Protein AF-A0A941MIS6-F1 (afdb_monomer)

Mean predicted aligned error: 3.85 Å

Foldseek 3Di:
DDKDFPDDPPWTKIKDKDKDKDKDQPPDCVVVVVVLVVVCVVFAQDQDDDPQKGWPGKHWDDKDWDQDPVNRMIMIMTIIMIMITGD

Nearest PDB structures (foldseek):
  6tba-assembly1_4A  TM=9.289E-01  e=4.644E-05  Rhodobacter capsulatus SB 1003
  3fzb-assembly1_F  TM=6.022E-01  e=6.169E-02  Lambdavirus lambda
  3fzb-assembly1_I  TM=5.813E-01  e=6.546E-02  Lambdavirus lambda
  8iyd-assembly1_W  TM=6.298E-01  e=1.118E-01  Escherichia phage Lambda
  3fzb-assembly1_B  TM=5.715E-01  e=1.798E-01  Lambdavirus lambda

Secondary structure (DSSP, 8-state):
-EEEE---SS--EEEEEEEEEEEE-SSSTHHHHHHHHHHHHHHTT-----SSEEEEEEEEEEEEEEE-TTSS-EEEEEEEEEEEEE-

Structure (mmCIF, N/CA/C/O backbone):
data_AF-A0A941MIS6-F1
#
_entry.id   AF-A0A941MIS6-F1
#
loop_
_atom_site.group_PDB
_atom_site.id
_atom_site.type_symbol
_atom_site.label_atom_id
_atom_site.label_alt_id
_atom_site.label_comp_id
_atom_site.label_asym_id
_atom_site.label_entity_id
_atom_site.label_seq_id
_atom_site.pdbx_PDB_ins_code
_atom_site.Cartn_x
_atom_site.Cartn_y
_atom_site.Cartn_z
_atom_site.occupancy
_atom_site.B_iso_or_equiv
_atom_site.auth_seq_id
_atom_site.auth_comp_id
_atom_site.auth_asym_id
_atom_site.auth_atom_id
_atom_site.pdbx_PDB_model_num
ATOM 1 N N . SER A 1 1 ? -3.670 8.957 -5.946 1.00 78.75 1 SER A N 1
ATOM 2 C CA . SER A 1 1 ? -2.303 8.453 -6.182 1.00 78.75 1 SER A CA 1
ATOM 3 C C . SER A 1 1 ? -1.462 9.590 -6.737 1.00 78.75 1 SER A C 1
ATOM 5 O O . SER A 1 1 ? -2.027 10.614 -7.111 1.00 78.75 1 SER A O 1
ATOM 7 N N . SER A 1 2 ? -0.141 9.442 -6.748 1.00 87.56 2 SER A N 1
ATOM 8 C CA . SER A 1 2 ? 0.769 10.312 -7.506 1.00 87.56 2 SER A CA 1
ATOM 9 C C . SER A 1 2 ? 1.728 9.453 -8.317 1.00 87.56 2 SER A C 1
ATOM 11 O O . SER A 1 2 ? 2.033 8.345 -7.886 1.00 87.56 2 SER A O 1
ATOM 13 N N . GLU A 1 3 ? 2.237 9.982 -9.419 1.00 91.69 3 GLU A N 1
ATOM 14 C CA . GLU A 1 3 ? 3.162 9.296 -10.323 1.00 91.69 3 GLU A CA 1
ATOM 15 C C . GLU A 1 3 ? 4.442 10.127 -10.496 1.00 91.69 3 GLU A C 1
ATOM 17 O O . GLU A 1 3 ? 4.400 11.359 -10.390 1.00 91.69 3 GLU A O 1
ATOM 22 N N . ARG A 1 4 ? 5.580 9.462 -10.705 1.00 91.19 4 ARG A N 1
ATOM 23 C CA . ARG A 1 4 ? 6.878 10.075 -11.009 1.00 91.19 4 ARG A CA 1
ATOM 24 C C . ARG 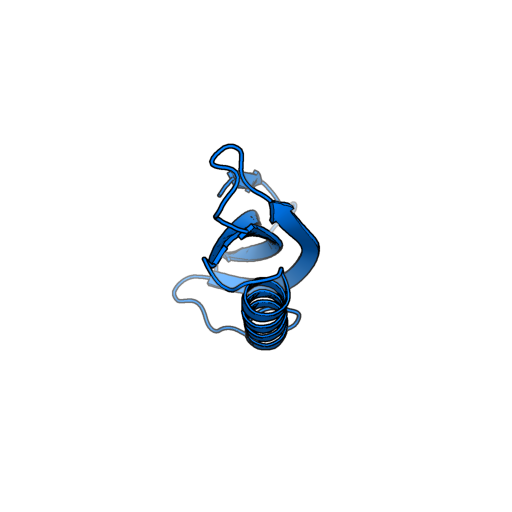A 1 4 ? 7.555 9.308 -12.138 1.00 91.19 4 ARG A C 1
ATOM 26 O O . ARG A 1 4 ? 7.430 8.089 -12.207 1.00 91.19 4 ARG A O 1
ATOM 33 N N . ASP A 1 5 ? 8.313 10.027 -12.957 1.00 86.75 5 ASP A N 1
ATOM 34 C CA . ASP A 1 5 ? 9.174 9.429 -13.974 1.00 86.75 5 ASP A CA 1
ATOM 35 C C . ASP A 1 5 ? 10.270 8.575 -13.312 1.00 86.75 5 ASP A C 1
ATOM 37 O O . ASP A 1 5 ? 10.960 9.022 -12.388 1.00 86.75 5 ASP A O 1
ATOM 41 N N . TRP A 1 6 ? 10.386 7.334 -13.773 1.00 90.19 6 TRP A N 1
ATOM 42 C CA . TRP A 1 6 ? 11.400 6.358 -13.379 1.00 90.19 6 TRP A CA 1
ATOM 43 C C . TRP A 1 6 ? 12.098 5.760 -14.613 1.00 90.19 6 TRP A C 1
ATOM 45 O O . TRP A 1 6 ? 12.577 4.628 -14.589 1.00 90.19 6 TRP A O 1
ATOM 55 N N . SER A 1 7 ? 12.139 6.509 -15.712 1.00 83.00 7 SER A N 1
ATOM 56 C CA . SER A 1 7 ? 12.771 6.068 -16.952 1.00 83.00 7 SER A CA 1
ATOM 57 C C . SER A 1 7 ? 14.288 5.931 -16.809 1.00 83.00 7 SER A C 1
ATOM 59 O O . SER A 1 7 ? 14.954 6.689 -16.094 1.00 83.00 7 SER A O 1
ATOM 61 N N . THR A 1 8 ? 14.853 4.958 -17.518 1.00 81.31 8 THR A N 1
ATOM 62 C CA . THR A 1 8 ? 16.300 4.824 -17.714 1.00 81.31 8 THR A CA 1
ATOM 63 C C . THR A 1 8 ? 16.683 5.349 -19.099 1.00 81.31 8 THR A C 1
ATOM 65 O O . THR A 1 8 ? 15.842 5.819 -19.859 1.00 81.31 8 THR A O 1
ATOM 68 N N . GLY A 1 9 ? 17.968 5.284 -19.462 1.00 74.00 9 GLY A N 1
ATOM 69 C CA . GLY A 1 9 ? 18.417 5.722 -20.788 1.00 74.00 9 GLY A CA 1
ATOM 70 C C . GLY A 1 9 ? 17.805 4.941 -21.962 1.00 74.00 9 GLY A C 1
ATOM 71 O O . GLY A 1 9 ? 17.932 5.391 -23.098 1.00 74.00 9 GLY A O 1
ATOM 72 N N . THR A 1 10 ? 17.176 3.791 -21.703 1.00 77.38 10 THR A N 1
ATOM 73 C CA . THR A 1 10 ? 16.604 2.903 -22.727 1.00 77.38 10 THR A CA 1
ATOM 74 C C . THR A 1 10 ? 15.135 2.565 -22.514 1.00 77.38 10 THR A C 1
ATOM 76 O O . THR A 1 10 ? 14.466 2.259 -23.496 1.00 77.38 10 THR A O 1
ATOM 79 N N . ASP A 1 11 ? 14.632 2.646 -21.279 1.00 83.88 11 ASP A N 1
ATOM 80 C CA . ASP A 1 11 ? 13.308 2.133 -20.917 1.00 83.88 11 ASP A CA 1
ATOM 81 C C . ASP A 1 11 ? 12.451 3.217 -20.256 1.00 83.88 11 ASP A C 1
ATOM 83 O O . ASP A 1 11 ? 12.934 3.973 -19.410 1.00 83.88 11 ASP A O 1
ATOM 87 N N . GLU A 1 12 ? 11.169 3.264 -20.618 1.00 90.19 12 GLU A N 1
ATOM 88 C CA . GLU A 1 12 ? 10.181 4.155 -20.011 1.00 90.19 12 GLU A CA 1
ATOM 89 C C . GLU A 1 12 ? 9.606 3.513 -18.741 1.00 90.19 12 GLU A C 1
ATOM 91 O O . GLU A 1 12 ? 8.981 2.447 -18.783 1.00 90.19 12 GLU A O 1
ATOM 96 N N . GLY A 1 13 ? 9.836 4.163 -17.603 1.00 92.38 13 GLY A N 1
ATOM 97 C CA . GLY A 1 13 ? 9.480 3.658 -16.282 1.00 92.38 13 GLY A CA 1
ATOM 98 C C . GLY A 1 13 ? 8.644 4.658 -15.496 1.00 92.38 13 GLY A C 1
ATOM 99 O O . GLY A 1 13 ? 8.825 5.867 -15.609 1.00 92.38 13 GLY A O 1
ATOM 100 N N . TYR A 1 14 ? 7.762 4.147 -14.643 1.00 95.69 14 TYR A N 1
ATOM 101 C CA . TYR A 1 14 ? 6.858 4.941 -13.819 1.00 95.69 14 TYR A CA 1
ATOM 102 C C . TYR A 1 14 ? 6.878 4.450 -12.375 1.00 95.69 14 TYR A C 1
ATOM 104 O O . TYR A 1 14 ? 6.709 3.259 -12.102 1.00 95.69 14 TYR A O 1
ATOM 112 N N . GLU A 1 15 ? 7.041 5.374 -11.432 1.00 96.69 15 GLU A N 1
ATOM 113 C CA . GLU A 1 15 ? 6.842 5.123 -10.009 1.00 96.69 15 GLU A CA 1
ATOM 114 C C . GLU A 1 15 ? 5.493 5.685 -9.548 1.00 96.69 15 GLU A C 1
ATOM 116 O O . GLU A 1 15 ? 5.244 6.889 -9.578 1.00 96.69 15 GLU A O 1
ATOM 121 N N . HIS A 1 16 ? 4.646 4.803 -9.031 1.00 96.88 16 HIS A N 1
ATOM 122 C CA . HIS A 1 16 ? 3.309 5.088 -8.533 1.00 96.88 16 HIS A CA 1
ATOM 123 C C . HIS A 1 16 ? 3.286 5.055 -7.014 1.00 96.88 16 HIS A C 1
ATOM 125 O O . HIS A 1 16 ? 3.629 4.046 -6.401 1.00 96.88 16 HIS A O 1
ATOM 131 N N . VAL A 1 17 ? 2.781 6.114 -6.390 1.00 97.50 17 VAL A N 1
ATOM 132 C CA . VAL A 1 17 ? 2.442 6.131 -4.965 1.00 97.50 17 VAL A CA 1
ATOM 133 C C . VAL A 1 17 ? 0.931 6.005 -4.810 1.00 97.50 17 VAL A C 1
ATOM 135 O O . VAL A 1 17 ? 0.153 6.883 -5.207 1.00 97.50 17 VAL A O 1
ATOM 138 N N . ILE A 1 18 ? 0.509 4.907 -4.192 1.00 97.25 18 ILE A N 1
ATOM 139 C CA . ILE A 1 18 ? -0.890 4.529 -3.998 1.00 97.25 18 ILE A CA 1
ATOM 140 C C . ILE A 1 18 ? -1.189 4.573 -2.501 1.00 97.25 18 ILE A C 1
ATOM 142 O O . ILE A 1 18 ? -0.490 3.949 -1.709 1.00 97.25 18 ILE A O 1
ATOM 146 N N . THR A 1 19 ? -2.243 5.285 -2.102 1.00 98.00 19 THR A N 1
ATOM 147 C CA . THR A 1 19 ? -2.727 5.289 -0.714 1.00 98.00 19 THR A CA 1
ATOM 148 C C . THR A 1 19 ? -4.113 4.666 -0.687 1.00 98.00 19 THR A C 1
ATOM 150 O O . THR A 1 19 ? -5.037 5.193 -1.303 1.00 98.00 19 THR A O 1
ATOM 153 N N . LEU A 1 20 ? -4.260 3.556 0.033 1.00 98.00 20 LEU A N 1
ATOM 154 C CA . LEU A 1 20 ? -5.558 2.969 0.342 1.00 98.00 20 LEU A CA 1
ATOM 155 C C . LEU A 1 20 ? -6.066 3.534 1.659 1.00 98.00 20 LEU A C 1
ATOM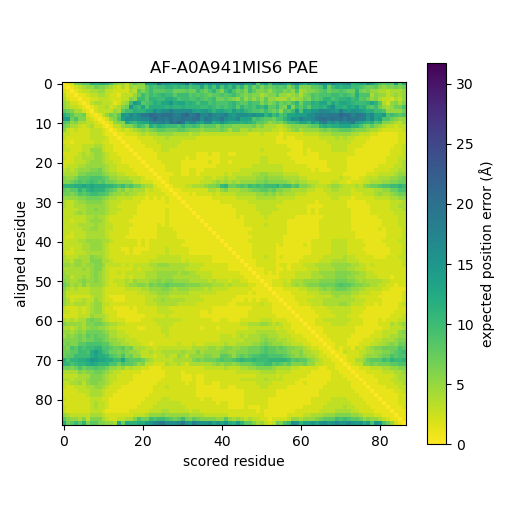 157 O O . LEU A 1 20 ? -5.311 3.625 2.627 1.00 98.00 20 LEU A O 1
ATOM 161 N N . HIS A 1 21 ? -7.346 3.883 1.686 1.00 97.88 21 HIS A N 1
ATOM 162 C CA . HIS A 1 21 ? -8.025 4.377 2.873 1.00 97.88 21 HIS A CA 1
ATOM 163 C C . HIS A 1 21 ? -9.034 3.331 3.357 1.00 97.88 21 HIS A C 1
ATOM 165 O O . HIS A 1 21 ? -9.748 2.728 2.558 1.00 97.88 21 HIS A O 1
ATOM 171 N N . VAL A 1 22 ? -9.084 3.121 4.668 1.00 97.75 22 VAL A N 1
ATOM 172 C CA . VAL A 1 22 ? -9.952 2.152 5.342 1.00 97.75 22 VAL A CA 1
ATOM 173 C C . VAL A 1 22 ? -10.717 2.887 6.430 1.00 97.75 22 VAL A C 1
ATOM 175 O O . VAL A 1 22 ? -10.096 3.525 7.269 1.00 97.75 22 VAL A O 1
ATOM 178 N N . TRP A 1 23 ? -12.042 2.777 6.465 1.00 97.69 23 TRP A N 1
ATOM 179 C CA . TRP A 1 23 ? -12.851 3.340 7.548 1.00 97.69 23 TRP A CA 1
ATOM 180 C C . TRP A 1 23 ? -13.608 2.236 8.272 1.00 97.69 23 TRP A C 1
ATOM 182 O O . TRP A 1 23 ? -14.162 1.340 7.640 1.00 97.69 23 TRP A O 1
ATOM 192 N N . SER A 1 24 ? -13.636 2.311 9.599 1.00 97.19 24 SER A N 1
ATOM 193 C CA . SER A 1 24 ? -14.353 1.375 10.465 1.00 97.19 24 SER A CA 1
ATOM 194 C C . SER A 1 24 ? -15.032 2.126 11.606 1.00 97.19 24 SER A C 1
ATOM 196 O O . SER A 1 24 ? -14.423 3.005 12.207 1.00 97.19 24 SER A O 1
ATOM 198 N N . ARG A 1 25 ? -16.273 1.752 11.938 1.00 96.12 25 ARG A N 1
ATOM 199 C CA . ARG A 1 25 ? -16.989 2.227 13.141 1.00 96.12 25 ARG A CA 1
ATOM 200 C C . ARG A 1 25 ? -17.018 1.184 14.260 1.00 96.12 25 ARG A C 1
ATOM 202 O O . ARG A 1 25 ? -17.817 1.278 15.188 1.00 96.12 25 ARG A O 1
ATOM 209 N N . ALA A 1 26 ? -16.182 0.152 14.168 1.00 94.50 26 ALA A N 1
ATOM 210 C CA . ALA A 1 26 ? -16.056 -0.824 15.236 1.00 94.50 26 ALA A CA 1
ATOM 211 C C . ALA A 1 26 ? -15.525 -0.155 16.515 1.00 94.50 26 ALA A C 1
ATOM 213 O O . ALA A 1 26 ? -14.826 0.859 16.481 1.00 94.50 26 ALA A O 1
ATOM 214 N N . ARG A 1 27 ? -15.799 -0.774 17.671 1.00 88.56 27 ARG A N 1
ATOM 215 C CA . ARG A 1 27 ? -15.441 -0.250 19.005 1.00 88.56 27 ARG A CA 1
ATOM 216 C C . ARG A 1 27 ? -13.939 0.057 19.184 1.00 8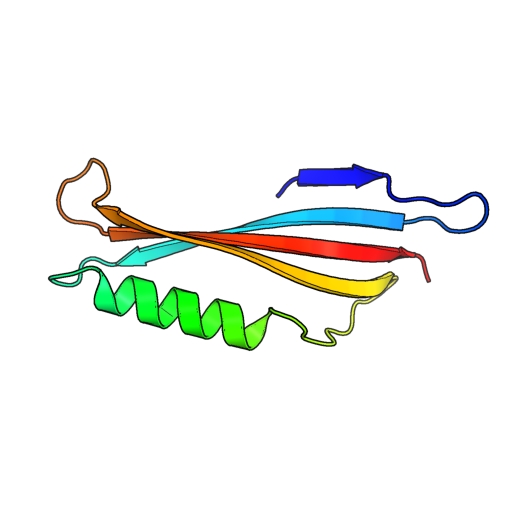8.56 27 ARG A C 1
ATOM 218 O O . ARG A 1 27 ? -13.561 0.768 20.113 1.00 88.56 27 ARG A O 1
ATOM 225 N N . GLY A 1 28 ? -13.071 -0.460 18.316 1.00 90.44 28 GLY A N 1
ATOM 226 C CA . GLY A 1 28 ? -11.636 -0.195 18.317 1.00 90.44 28 GLY A CA 1
ATOM 227 C C . GLY A 1 28 ? -11.014 -0.358 16.931 1.00 90.44 28 GLY A C 1
ATOM 228 O O . GLY A 1 28 ? -11.667 -0.780 15.984 1.00 90.44 28 GLY A O 1
ATOM 229 N N . ARG A 1 29 ? -9.704 -0.101 16.834 1.00 94.38 29 ARG A N 1
ATOM 230 C CA . ARG A 1 29 ? -8.951 -0.123 15.564 1.00 94.38 29 ARG A CA 1
ATOM 231 C C . ARG A 1 29 ? -8.766 -1.506 14.921 1.00 94.38 29 ARG A C 1
ATOM 233 O O . ARG A 1 29 ? -8.150 -1.584 13.864 1.00 94.38 29 ARG A O 1
ATOM 240 N N . ASN A 1 30 ? -9.214 -2.586 15.566 1.00 96.62 30 ASN A N 1
ATOM 241 C CA . ASN A 1 30 ? -8.910 -3.956 15.142 1.00 96.62 30 ASN A CA 1
ATOM 242 C C . ASN A 1 30 ? -9.465 -4.260 13.743 1.00 96.62 30 ASN A C 1
ATOM 244 O O . ASN A 1 30 ? -8.718 -4.738 12.900 1.00 96.62 30 ASN A O 1
ATOM 248 N N . GLU A 1 31 ? -10.720 -3.902 13.466 1.00 97.69 31 GLU A N 1
ATOM 249 C CA . GLU A 1 31 ? -11.326 -4.131 12.147 1.00 97.69 31 GLU A CA 1
ATOM 250 C C . GLU A 1 31 ? -10.557 -3.388 11.043 1.00 97.69 31 GLU A C 1
ATOM 252 O O . GLU A 1 31 ? -10.174 -3.989 10.041 1.00 97.69 31 GLU A O 1
ATOM 257 N N . ALA A 1 32 ? -10.217 -2.112 11.269 1.00 97.44 32 ALA A N 1
ATOM 258 C CA . ALA A 1 32 ? -9.383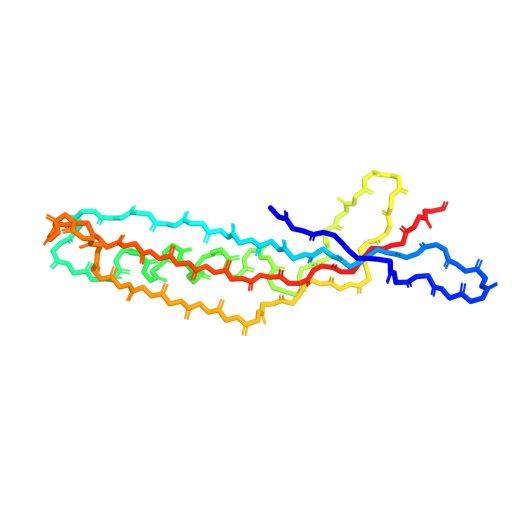 -1.352 10.338 1.00 97.44 32 ALA A CA 1
ATOM 259 C C . ALA A 1 32 ? -8.004 -2.009 10.125 1.00 97.44 32 ALA A C 1
ATOM 261 O O . ALA A 1 32 ? -7.524 -2.086 8.997 1.00 97.44 32 ALA A O 1
ATOM 262 N N . GLN A 1 33 ? -7.374 -2.525 11.186 1.00 97.56 33 GLN A N 1
ATOM 263 C CA . GLN A 1 33 ? -6.090 -3.229 11.092 1.00 97.56 33 GLN A CA 1
ATOM 264 C C . GLN A 1 33 ? -6.188 -4.550 10.325 1.00 97.56 33 GLN A C 1
ATOM 266 O O . GLN A 1 33 ? -5.276 -4.862 9.563 1.00 97.56 33 GLN A O 1
ATOM 271 N N . VAL A 1 34 ? -7.276 -5.306 10.487 1.00 98.31 34 VAL A N 1
ATOM 272 C CA . VAL A 1 34 ? -7.515 -6.547 9.736 1.00 98.31 34 VAL A CA 1
ATOM 273 C C . VAL A 1 34 ? -7.642 -6.251 8.243 1.00 98.31 34 VAL A C 1
ATOM 275 O O . VAL A 1 34 ? -6.997 -6.916 7.435 1.00 98.31 34 VAL A O 1
ATOM 278 N N . VAL A 1 35 ? -8.396 -5.214 7.867 1.00 98.31 35 VAL A N 1
ATOM 279 C CA . VAL A 1 35 ? -8.528 -4.805 6.458 1.00 98.31 35 VAL A CA 1
ATOM 280 C C . VAL A 1 35 ? -7.192 -4.307 5.897 1.00 98.31 35 VAL A C 1
ATOM 282 O O . VAL A 1 35 ? -6.815 -4.695 4.793 1.00 98.31 35 VAL A O 1
ATOM 285 N N . ILE A 1 36 ? -6.431 -3.512 6.660 1.00 98.44 36 ILE A N 1
ATOM 286 C CA . ILE A 1 36 ? -5.072 -3.094 6.273 1.00 98.44 36 ILE A CA 1
ATOM 287 C C . ILE A 1 36 ? -4.166 -4.314 6.057 1.00 98.44 36 ILE A C 1
ATOM 289 O O . ILE A 1 36 ? -3.435 -4.366 5.068 1.00 98.44 36 ILE A O 1
ATOM 293 N N . ALA A 1 37 ? -4.207 -5.301 6.955 1.00 98.44 37 ALA A N 1
ATOM 294 C CA . ALA A 1 37 ? -3.398 -6.511 6.845 1.00 98.44 37 ALA A CA 1
ATOM 295 C C . ALA A 1 37 ? -3.785 -7.344 5.615 1.00 98.44 37 ALA A C 1
ATOM 297 O O . ALA A 1 37 ? -2.900 -7.820 4.903 1.00 98.44 37 ALA A O 1
ATOM 298 N N . ALA A 1 38 ? -5.084 -7.461 5.325 1.00 98.56 38 ALA A N 1
ATOM 299 C CA . ALA A 1 38 ? -5.583 -8.121 4.122 1.00 98.56 38 ALA A CA 1
ATOM 300 C C . ALA A 1 38 ? -5.119 -7.398 2.849 1.00 98.56 38 ALA A C 1
ATOM 302 O O . ALA A 1 38 ? -4.583 -8.036 1.945 1.00 98.56 38 ALA A O 1
ATOM 303 N N . ALA A 1 39 ? -5.233 -6.067 2.805 1.00 98.25 39 ALA A N 1
ATOM 304 C CA . ALA A 1 39 ? -4.749 -5.263 1.684 1.00 98.25 39 ALA A CA 1
ATOM 305 C C . ALA A 1 39 ? -3.232 -5.402 1.496 1.00 98.25 39 ALA A C 1
ATOM 307 O O . ALA A 1 39 ? -2.759 -5.556 0.373 1.00 98.25 39 ALA A O 1
ATOM 308 N N . ARG A 1 40 ? -2.457 -5.409 2.589 1.00 98.44 40 ARG A N 1
ATOM 309 C CA . ARG A 1 40 ? -1.014 -5.667 2.532 1.00 98.44 40 ARG A CA 1
ATOM 310 C C . ARG A 1 40 ? -0.724 -7.052 1.961 1.00 98.44 40 ARG A C 1
ATOM 312 O O . ARG A 1 40 ? 0.113 -7.144 1.074 1.00 98.44 40 ARG A O 1
ATOM 319 N N . GLY A 1 41 ? -1.400 -8.099 2.431 1.00 98.38 41 GLY A N 1
ATOM 320 C CA . GLY A 1 41 ? -1.217 -9.460 1.918 1.00 98.38 41 GLY A CA 1
ATOM 321 C C . GLY A 1 41 ? -1.586 -9.607 0.439 1.00 98.38 41 GLY A C 1
ATOM 322 O O . GLY A 1 41 ? -0.913 -10.329 -0.285 1.00 98.38 41 GLY A O 1
ATOM 323 N N . ALA A 1 42 ? -2.610 -8.885 -0.018 1.00 98.19 42 ALA A N 1
ATOM 324 C CA . ALA A 1 42 ? -3.084 -8.930 -1.399 1.00 98.19 42 ALA A CA 1
ATOM 325 C C . ALA A 1 42 ? -2.259 -8.088 -2.387 1.00 98.19 42 ALA A C 1
ATOM 327 O O . ALA A 1 42 ? -2.478 -8.202 -3.588 1.00 98.19 42 ALA A O 1
ATOM 328 N N . LEU A 1 43 ? -1.360 -7.218 -1.911 1.00 98.25 43 LEU A N 1
ATOM 329 C CA . LEU A 1 43 ? -0.657 -6.252 -2.766 1.00 98.25 43 LEU A CA 1
ATOM 330 C C . LEU A 1 43 ? 0.858 -6.277 -2.591 1.00 98.25 43 LEU A C 1
ATOM 332 O O . LEU A 1 43 ? 1.592 -6.224 -3.571 1.00 98.25 43 LEU A O 1
ATOM 336 N N . HIS A 1 44 ? 1.354 -6.355 -1.360 1.00 98.44 44 HIS A N 1
ATOM 337 C CA . HIS A 1 44 ? 2.791 -6.353 -1.128 1.00 98.44 44 HIS A CA 1
ATOM 338 C C . HIS A 1 44 ? 3.447 -7.574 -1.776 1.00 98.44 44 HIS A C 1
ATOM 340 O O . HIS A 1 44 ? 3.054 -8.711 -1.511 1.00 98.44 44 HIS A O 1
ATOM 346 N N . ASP A 1 45 ? 4.464 -7.310 -2.597 1.00 98.19 45 ASP A N 1
ATOM 347 C CA . ASP A 1 45 ? 5.272 -8.308 -3.301 1.00 98.19 45 ASP A CA 1
ATOM 348 C C . ASP A 1 45 ? 4.453 -9.249 -4.191 1.00 98.19 45 ASP A C 1
ATOM 350 O O . ASP A 1 45 ? 4.895 -10.352 -4.504 1.00 98.19 45 ASP A O 1
ATOM 354 N N . GLN A 1 46 ? 3.261 -8.818 -4.608 1.00 98.06 46 GLN A N 1
ATOM 355 C CA . GLN A 1 46 ? 2.443 -9.589 -5.533 1.00 98.06 46 GLN A CA 1
ATOM 356 C C . GLN A 1 46 ? 2.859 -9.334 -6.980 1.00 98.06 46 GLN A C 1
ATOM 358 O O . GLN A 1 46 ? 3.109 -8.198 -7.383 1.00 98.06 46 GLN A O 1
ATOM 363 N N . ASP A 1 47 ? 2.877 -10.409 -7.763 1.00 95.62 47 ASP A N 1
ATOM 364 C CA . ASP A 1 47 ? 3.123 -10.391 -9.204 1.00 95.62 47 ASP A CA 1
ATOM 365 C C . ASP A 1 47 ? 1.804 -10.152 -9.957 1.00 95.62 47 ASP A C 1
ATOM 367 O O . ASP A 1 47 ? 1.158 -11.071 -10.470 1.00 95.62 47 ASP A O 1
ATOM 371 N N . LEU A 1 48 ? 1.330 -8.904 -9.923 1.00 96.00 48 LEU A N 1
ATOM 372 C CA . LEU A 1 48 ? 0.093 -8.512 -10.591 1.00 96.00 48 LEU A CA 1
ATOM 373 C C . LEU A 1 48 ? 0.346 -8.301 -12.084 1.00 96.00 48 LE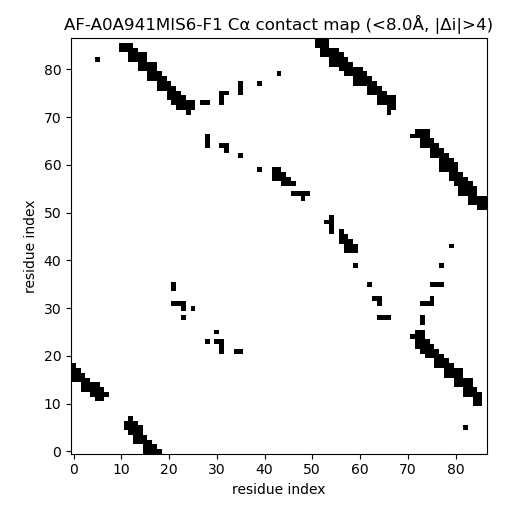U A C 1
ATOM 375 O O . LEU A 1 48 ? 1.198 -7.508 -12.482 1.00 96.00 48 LEU A O 1
ATOM 379 N N . ARG A 1 49 ? -0.454 -8.970 -12.915 1.00 95.75 49 ARG A N 1
ATOM 380 C CA . ARG A 1 49 ? -0.440 -8.754 -14.363 1.00 95.75 49 ARG A CA 1
ATOM 381 C C . ARG A 1 49 ? -1.152 -7.452 -14.701 1.00 95.75 49 ARG A C 1
ATOM 383 O O . ARG A 1 49 ? -2.287 -7.248 -14.277 1.00 95.75 49 ARG A O 1
ATOM 390 N N . LEU A 1 50 ? -0.487 -6.615 -15.489 1.00 95.38 50 LEU A N 1
ATOM 391 C CA . LEU A 1 50 ? -1.025 -5.367 -16.014 1.00 95.38 50 LEU A CA 1
ATOM 392 C C . LEU A 1 50 ? -1.123 -5.469 -17.539 1.00 95.38 50 LEU A C 1
ATOM 394 O O . LEU A 1 50 ? -0.317 -6.136 -18.187 1.00 95.38 50 LEU A O 1
ATOM 398 N N . GLU A 1 51 ? -2.127 -4.821 -18.115 1.00 95.56 51 GLU A N 1
ATOM 399 C CA . GLU A 1 51 ? -2.226 -4.665 -19.565 1.00 95.56 51 GLU A CA 1
ATOM 400 C C . GLU A 1 51 ? -1.365 -3.470 -19.997 1.00 95.56 51 GLU A C 1
ATOM 402 O O . GLU A 1 51 ? -1.406 -2.416 -19.366 1.00 95.56 51 GLU A O 1
ATOM 407 N N . GLY A 1 52 ? -0.553 -3.637 -21.045 1.00 94.06 52 GLY A N 1
ATOM 408 C CA . GLY A 1 52 ? 0.317 -2.579 -21.586 1.00 94.06 52 GLY A CA 1
ATOM 409 C C . GLY A 1 52 ? 1.587 -2.271 -20.781 1.00 94.06 52 GLY A C 1
ATOM 410 O O . GLY A 1 52 ? 2.476 -1.608 -21.303 1.00 94.06 52 GLY A O 1
ATOM 411 N N . HIS A 1 53 ? 1.707 -2.791 -19.559 1.00 94.88 53 HIS A N 1
ATOM 412 C CA . HIS A 1 53 ? 2.859 -2.573 -18.686 1.00 94.88 53 HIS A CA 1
ATOM 413 C C . HIS A 1 53 ? 3.297 -3.857 -17.985 1.00 94.88 53 HIS A C 1
ATOM 415 O O . HIS A 1 53 ? 2.501 -4.776 -17.767 1.00 94.88 53 HIS A O 1
ATOM 421 N N . ARG A 1 54 ? 4.548 -3.872 -17.529 1.00 95.62 54 ARG A N 1
ATOM 422 C CA . ARG A 1 54 ? 5.058 -4.862 -16.579 1.00 95.62 54 ARG A CA 1
ATOM 423 C C . ARG A 1 54 ? 5.178 -4.238 -15.195 1.00 95.62 54 ARG A C 1
ATOM 425 O O . ARG A 1 54 ? 5.729 -3.150 -15.041 1.00 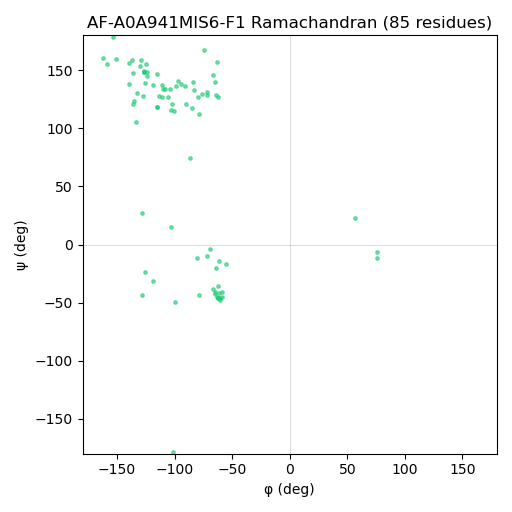95.62 54 ARG A O 1
ATOM 432 N N . LEU A 1 55 ? 4.700 -4.944 -14.170 1.00 96.94 55 LEU A N 1
ATOM 433 C CA . LEU A 1 55 ? 4.951 -4.575 -12.779 1.00 96.94 55 LEU A CA 1
ATOM 434 C C . LEU A 1 55 ? 6.364 -5.024 -12.382 1.00 96.94 55 LEU A C 1
ATOM 436 O O . LEU A 1 55 ? 6.640 -6.215 -12.282 1.00 96.94 55 LEU A O 1
ATOM 440 N N . VAL A 1 56 ? 7.257 -4.068 -12.132 1.00 96.38 56 VAL A N 1
ATOM 441 C CA . VAL A 1 56 ? 8.635 -4.331 -11.687 1.00 96.38 56 VAL A CA 1
ATOM 442 C C . VAL A 1 56 ? 8.664 -4.646 -10.192 1.00 96.38 56 VAL A C 1
ATOM 444 O O . VAL A 1 56 ? 9.364 -5.556 -9.749 1.00 96.38 56 VAL A O 1
ATOM 447 N N . ASN A 1 57 ? 7.925 -3.881 -9.384 1.00 96.44 57 ASN A N 1
ATOM 448 C CA . ASN A 1 57 ? 7.710 -4.187 -7.970 1.00 96.44 57 ASN A CA 1
ATOM 449 C C . ASN A 1 57 ? 6.464 -3.491 -7.420 1.00 96.44 57 ASN A C 1
ATOM 451 O O . ASN A 1 57 ? 6.072 -2.434 -7.904 1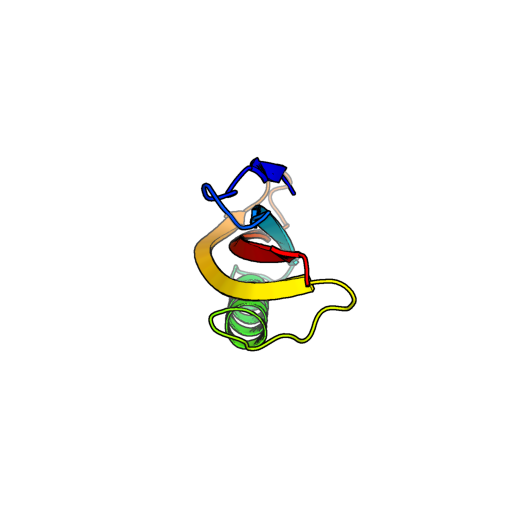.00 96.44 57 ASN A O 1
ATOM 455 N N . LEU A 1 58 ? 5.895 -4.059 -6.354 1.00 98.31 58 LEU A N 1
ATOM 456 C CA . LEU A 1 58 ? 4.844 -3.441 -5.549 1.00 98.31 58 LEU A CA 1
ATOM 457 C C . LEU A 1 58 ? 5.176 -3.591 -4.064 1.00 98.31 58 LEU A C 1
ATOM 459 O O . LEU A 1 58 ? 5.079 -4.670 -3.478 1.00 98.31 58 LEU A O 1
ATOM 463 N N . ARG A 1 59 ? 5.609 -2.499 -3.439 1.00 98.38 59 ARG A N 1
ATOM 464 C CA . ARG A 1 59 ? 6.089 -2.490 -2.055 1.00 98.38 59 ARG A CA 1
ATOM 465 C C . ARG A 1 59 ? 5.119 -1.761 -1.148 1.00 98.38 59 ARG A C 1
ATOM 467 O O . ARG A 1 59 ? 4.677 -0.659 -1.450 1.00 98.38 59 ARG A O 1
ATOM 474 N N . HIS A 1 60 ? 4.820 -2.373 -0.010 1.00 98.50 60 HIS A N 1
ATOM 475 C CA . HIS A 1 60 ? 4.205 -1.678 1.112 1.00 98.50 60 HIS A CA 1
ATOM 476 C C . HIS A 1 60 ? 5.243 -0.753 1.758 1.00 98.50 60 HIS A C 1
ATOM 478 O O . HIS A 1 60 ? 6.345 -1.202 2.063 1.00 98.50 60 HIS A O 1
ATOM 484 N N . GLU A 1 61 ? 4.902 0.521 1.946 1.00 98.12 61 GLU A N 1
ATOM 485 C CA . GLU A 1 61 ? 5.808 1.502 2.560 1.00 98.12 61 GLU A CA 1
ATOM 486 C C . GLU A 1 61 ? 5.488 1.720 4.036 1.00 98.12 61 GLU A C 1
ATOM 488 O O . GLU A 1 61 ? 6.372 1.666 4.887 1.00 98.12 61 GLU A O 1
ATOM 493 N N . PHE A 1 62 ? 4.215 1.967 4.352 1.00 97.50 62 PHE A N 1
ATOM 494 C CA . PHE A 1 62 ? 3.740 2.065 5.728 1.00 97.50 62 PHE A CA 1
ATOM 495 C C . PHE A 1 62 ? 2.219 1.917 5.798 1.00 97.50 62 PHE A C 1
ATOM 497 O O . PHE A 1 62 ? 1.503 2.113 4.812 1.00 97.50 62 PHE A O 1
ATOM 504 N N . SER A 1 63 ? 1.716 1.597 6.988 1.00 98.31 63 SER A N 1
ATOM 505 C CA . SER A 1 63 ? 0.295 1.713 7.308 1.00 98.31 63 SER A CA 1
ATOM 506 C C . SER A 1 63 ? 0.103 2.255 8.709 1.00 98.31 63 SER A C 1
ATOM 508 O O . SER A 1 63 ? 0.942 2.063 9.588 1.00 98.31 63 SER A O 1
ATOM 510 N N . GLU A 1 64 ? -1.052 2.857 8.935 1.00 96.81 64 GLU A N 1
ATOM 511 C CA . GLU A 1 64 ? -1.495 3.262 10.257 1.00 96.81 64 GLU A CA 1
ATOM 512 C C . GLU A 1 64 ? -3.013 3.248 10.352 1.00 96.81 64 GLU A C 1
ATOM 514 O O . GLU A 1 64 ? -3.707 3.313 9.345 1.00 96.81 64 GLU A O 1
ATOM 519 N N . ALA A 1 65 ? -3.523 3.179 11.578 1.00 96.38 65 ALA A N 1
ATOM 520 C CA . ALA A 1 65 ? -4.937 3.343 11.872 1.00 96.38 65 ALA A CA 1
ATOM 521 C C . ALA A 1 65 ? -5.083 4.254 13.084 1.00 96.38 65 ALA A C 1
ATOM 523 O O . ALA A 1 65 ? -4.526 3.970 14.154 1.00 96.38 65 ALA A O 1
ATOM 524 N N . ARG A 1 66 ? -5.823 5.346 12.911 1.00 95.44 66 ARG A N 1
ATOM 525 C CA . ARG A 1 66 ? -6.029 6.388 13.919 1.00 95.44 66 ARG A CA 1
ATOM 526 C C . ARG A 1 66 ? -7.524 6.663 14.059 1.00 95.44 66 ARG A C 1
ATOM 528 O O . ARG A 1 66 ? -8.301 6.314 13.178 1.00 95.44 66 ARG A O 1
ATOM 535 N N . ARG A 1 67 ? -7.932 7.239 15.188 1.00 95.94 67 ARG A N 1
ATOM 536 C CA . ARG A 1 67 ? -9.302 7.744 15.328 1.00 95.94 67 ARG A CA 1
ATOM 537 C C . ARG A 1 67 ? -9.418 9.006 14.473 1.00 95.94 67 ARG A C 1
ATOM 539 O O . ARG A 1 67 ? -8.517 9.843 14.526 1.00 95.94 67 ARG A O 1
ATOM 546 N N . ASP A 1 68 ? -10.465 9.081 13.669 1.00 94.94 68 ASP A N 1
ATOM 547 C CA . ASP A 1 68 ? -10.769 10.224 12.818 1.00 94.94 68 ASP A CA 1
ATOM 548 C C . ASP A 1 68 ? -11.319 11.388 13.665 1.00 94.94 68 ASP A C 1
ATOM 550 O O . ASP A 1 68 ? -11.646 11.224 14.847 1.00 94.94 68 ASP A O 1
ATOM 554 N N . ALA A 1 69 ? -11.407 12.579 13.074 1.00 93.06 69 ALA A N 1
ATOM 555 C CA . ALA A 1 69 ? -11.830 13.797 13.766 1.00 93.06 69 ALA A CA 1
ATOM 556 C C . ALA A 1 69 ? -13.282 13.739 14.276 1.00 93.06 69 ALA A C 1
ATOM 558 O O . ALA A 1 69 ? -13.636 14.482 15.190 1.00 93.06 69 ALA A O 1
ATOM 559 N N . ASP A 1 70 ? -14.105 12.847 13.718 1.00 92.19 70 ASP A N 1
ATOM 560 C CA . ASP A 1 70 ? -15.490 12.624 14.146 1.00 92.19 70 ASP A CA 1
ATOM 561 C C . ASP A 1 70 ? -15.611 11.913 15.506 1.00 92.19 70 ASP A C 1
ATOM 563 O O . ASP A 1 70 ? -16.701 11.841 16.068 1.00 92.19 70 ASP A O 1
ATOM 567 N N . GLY A 1 71 ? -14.505 11.394 16.048 1.00 91.31 71 GLY A N 1
ATOM 568 C CA . GLY A 1 71 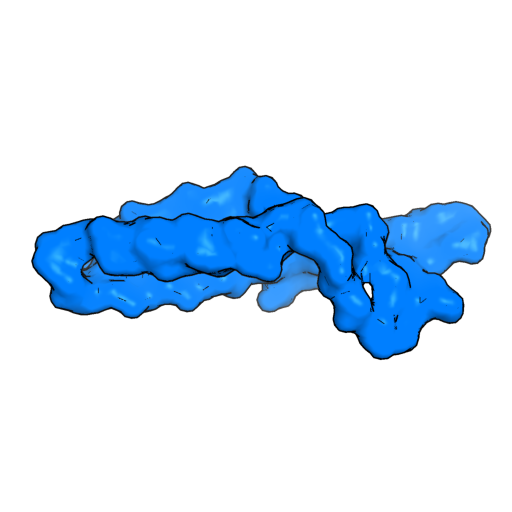? -14.468 10.731 17.346 1.00 91.31 71 GLY A CA 1
ATOM 569 C C . GLY A 1 71 ? -15.045 9.315 17.364 1.00 91.31 71 GLY A C 1
ATOM 570 O O . GLY A 1 71 ? -14.856 8.627 18.363 1.00 91.31 71 GLY A O 1
ATOM 571 N N . GLU A 1 72 ? -15.643 8.826 16.281 1.00 92.81 72 GLU A N 1
ATOM 572 C CA . GLU A 1 72 ? -16.353 7.537 16.227 1.00 92.81 72 GLU A CA 1
ATOM 573 C C . GLU A 1 72 ? -15.727 6.572 15.214 1.00 92.81 72 GLU A C 1
ATOM 575 O O . GLU A 1 72 ? -15.706 5.357 15.425 1.00 92.81 72 GLU A O 1
ATOM 580 N N . THR A 1 73 ? -15.160 7.106 14.138 1.00 96.38 73 THR A N 1
ATOM 581 C CA . THR A 1 73 ? -14.589 6.324 13.048 1.00 96.38 73 THR A CA 1
ATOM 582 C C . THR A 1 73 ? -13.089 6.128 13.261 1.00 96.38 73 THR A C 1
ATOM 584 O O . THR A 1 73 ? -12.356 7.037 13.645 1.00 96.38 73 THR A O 1
ATOM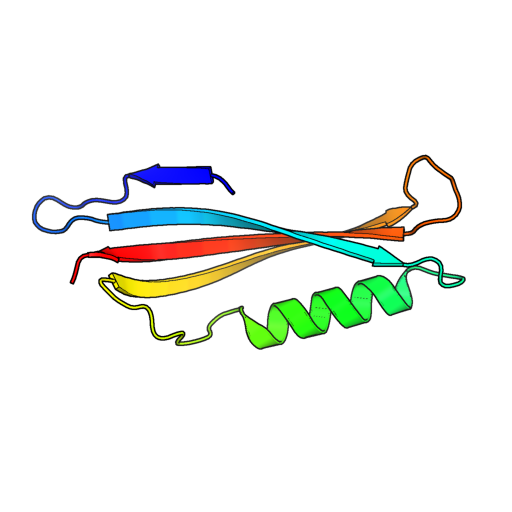 587 N N . PHE A 1 74 ? -12.590 4.924 12.998 1.00 97.50 74 PHE A N 1
ATOM 588 C CA . PHE A 1 74 ? -11.170 4.683 12.780 1.00 97.50 74 PHE A CA 1
ATOM 589 C C . PHE A 1 74 ? -10.861 4.821 11.297 1.00 97.50 74 PHE A C 1
ATOM 591 O O . PHE A 1 74 ? -11.394 4.068 10.481 1.00 97.50 74 PHE A O 1
ATOM 598 N N . HIS A 1 75 ? -9.968 5.751 10.969 1.00 97.69 75 HIS A N 1
ATOM 599 C CA . HIS A 1 75 ? -9.421 5.928 9.634 1.00 97.69 75 HIS A CA 1
ATOM 600 C C . HIS A 1 75 ? -8.024 5.301 9.563 1.00 97.69 75 HIS A C 1
ATOM 602 O O . HIS A 1 75 ? -7.082 5.682 10.266 1.00 97.69 75 HIS A O 1
ATOM 608 N N . GLY A 1 76 ? -7.925 4.269 8.740 1.00 97.56 76 GLY A N 1
ATOM 609 C CA . GLY A 1 76 ? -6.707 3.596 8.351 1.00 97.56 76 GLY A CA 1
ATOM 610 C C . GLY A 1 76 ? -6.181 4.099 7.017 1.00 97.56 76 GLY A C 1
ATOM 611 O O . GLY A 1 76 ? -6.955 4.303 6.082 1.00 97.56 76 GLY A O 1
ATOM 612 N N . ILE A 1 77 ? -4.865 4.243 6.907 1.00 97.88 77 ILE A N 1
ATOM 613 C CA . ILE A 1 77 ? -4.185 4.451 5.629 1.00 97.88 77 ILE A CA 1
ATOM 614 C C . ILE A 1 77 ? -3.113 3.386 5.422 1.00 97.88 77 ILE A C 1
ATOM 616 O O . ILE A 1 77 ? -2.461 2.945 6.369 1.00 97.88 77 ILE A O 1
ATOM 620 N N . SER A 1 78 ? -2.922 2.979 4.171 1.00 98.38 78 SER A N 1
ATOM 621 C CA . SER A 1 78 ? -1.825 2.111 3.752 1.00 98.38 78 SER A CA 1
ATOM 622 C C . SER A 1 78 ? -1.224 2.642 2.462 1.00 98.38 78 SER A C 1
ATOM 624 O O . SER A 1 78 ? -1.933 2.757 1.462 1.00 98.38 78 SER A O 1
ATOM 626 N N . ARG A 1 79 ? 0.070 2.965 2.484 1.00 98.50 79 ARG A N 1
ATOM 627 C CA . ARG A 1 79 ? 0.795 3.448 1.310 1.00 98.50 79 ARG A CA 1
ATOM 628 C C . ARG A 1 79 ? 1.583 2.321 0.660 1.00 98.50 79 ARG A C 1
ATOM 630 O O . ARG A 1 79 ? 2.257 1.544 1.340 1.00 98.50 79 ARG A O 1
ATOM 637 N N . PHE A 1 80 ? 1.504 2.277 -0.660 1.00 98.50 80 PHE A N 1
ATOM 638 C CA . PHE A 1 80 ? 2.255 1.379 -1.513 1.00 98.50 80 PHE A CA 1
ATOM 639 C C . PHE A 1 80 ? 2.992 2.172 -2.585 1.00 98.50 80 PHE A C 1
ATOM 641 O O . PHE A 1 80 ? 2.499 3.200 -3.056 1.00 98.50 80 PHE A O 1
ATOM 648 N N . ARG A 1 81 ? 4.143 1.645 -2.985 1.00 98.31 81 ARG A N 1
ATOM 649 C CA . ARG A 1 81 ? 4.938 2.117 -4.109 1.00 98.31 81 ARG A CA 1
ATOM 650 C C . ARG A 1 81 ? 4.970 1.025 -5.166 1.00 98.31 81 ARG A C 1
ATOM 652 O O . ARG A 1 81 ? 5.438 -0.079 -4.879 1.00 98.31 81 ARG A O 1
ATOM 659 N N . ALA A 1 82 ? 4.443 1.316 -6.345 1.00 97.94 82 ALA A N 1
ATOM 660 C CA . ALA A 1 82 ? 4.485 0.424 -7.494 1.00 97.94 82 ALA A CA 1
ATOM 661 C C . ALA A 1 82 ? 5.464 0.993 -8.516 1.00 97.94 82 ALA A C 1
ATOM 663 O O . ALA A 1 82 ? 5.403 2.179 -8.811 1.00 97.94 82 ALA A O 1
ATOM 664 N N . VAL A 1 83 ? 6.343 0.168 -9.064 1.00 97.25 83 VAL A N 1
ATOM 665 C CA . VAL A 1 83 ? 7.159 0.548 -10.218 1.00 97.25 83 VAL A CA 1
ATOM 666 C C . VAL A 1 83 ? 6.683 -0.256 -11.406 1.00 97.25 83 VAL A C 1
ATOM 668 O O . VAL A 1 83 ? 6.604 -1.483 -11.316 1.00 97.25 83 VAL A O 1
ATOM 671 N N . THR A 1 84 ? 6.372 0.427 -12.496 1.00 96.62 84 THR A N 1
ATOM 672 C CA . THR A 1 84 ? 5.962 -0.185 -13.757 1.00 96.62 84 THR A CA 1
ATOM 673 C C . THR A 1 84 ? 6.858 0.289 -14.884 1.00 96.62 84 THR A C 1
ATOM 675 O O . THR A 1 84 ? 7.405 1.384 -14.826 1.00 96.62 84 THR A O 1
ATOM 678 N N . GLU A 1 85 ? 6.958 -0.508 -15.930 1.00 95.38 85 GLU A N 1
ATOM 679 C CA . GLU A 1 85 ? 7.584 -0.124 -17.195 1.00 95.38 85 GLU A CA 1
ATOM 680 C C . GLU A 1 85 ? 6.606 -0.395 -18.338 1.00 95.38 85 GLU A C 1
ATOM 682 O O . GLU A 1 85 ? 5.745 -1.277 -18.222 1.00 95.38 85 GLU A O 1
ATOM 687 N N . SER A 1 86 ? 6.687 0.400 -19.400 1.00 92.06 86 SER A N 1
ATOM 688 C CA . SER A 1 86 ? 5.957 0.140 -20.646 1.00 92.06 86 SER A CA 1
ATOM 689 C C . SER A 1 86 ? 6.474 -1.155 -21.287 1.00 92.06 86 SER A C 1
ATOM 691 O O . SER A 1 86 ? 7.674 -1.425 -21.241 1.00 92.06 86 SER A O 1
ATOM 693 N N . ASN A 1 87 ? 5.569 -1.972 -21.837 1.00 83.69 87 ASN A N 1
ATOM 694 C CA . ASN A 1 87 ? 5.942 -3.180 -22.591 1.00 83.69 87 ASN A CA 1
ATOM 695 C C . ASN A 1 87 ? 6.526 -2.867 -23.974 1.00 83.69 87 ASN A C 1
ATOM 697 O O . ASN A 1 87 ? 6.121 -1.843 -24.570 1.00 83.69 87 ASN A O 1
#

pLDDT: mean 94.77, std 5.14, range [74.0, 98.56]

Sequence (87 aa):
SSERDWSTGTDEGYEHVITLHVWSRARGRNEAQVVIAAARGALHDQDLRLEGHRLVNLRHEFSEARRDADGETFHGISRFRAVTESN

Solvent-accessible surface area (backbone atoms only — not comparable to full-atom values): 4913 Å² total; per-residue (Å²): 113,51,76,43,86,53,53,58,101,87,47,62,25,37,37,35,42,41,70,49,80,38,78,30,74,55,100,54,62,61,65,32,48,51,54,51,50,50,52,44,68,74,42,42,74,46,91,61,89,54,86,75,34,44,64,76,45,28,41,69,74,52,70,53,73,43,76,36,95,83,76,60,37,26,41,19,43,37,36,32,42,34,34,34,30,67,110

Radius of gyration: 15.74 Å; Cα contacts (8 Å, |Δi|>4): 185; chains: 1; bounding box: 35×24×42 Å